Protein AF-A0A7V9JWE6-F1 (afdb_monomer_lite)

Foldseek 3Di:
DDDDFDWDWDDDPQWIWIDTPVDRQQIDIGRDPVVSVVSSVVSVPDPPD

Structure (mmCIF, N/CA/C/O backbone):
data_AF-A0A7V9JWE6-F1
#
_entry.id   AF-A0A7V9JWE6-F1
#
loop_
_atom_site.group_PDB
_atom_site.id
_a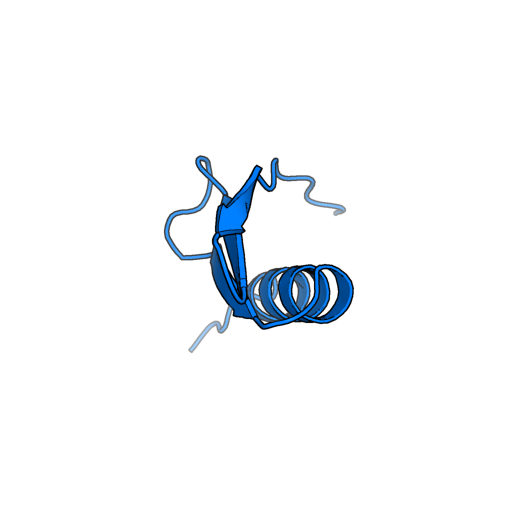tom_site.type_symbol
_atom_site.label_atom_id
_atom_site.label_alt_id
_atom_site.label_comp_id
_atom_site.label_asym_id
_atom_site.label_entity_id
_atom_site.label_seq_id
_atom_site.pdbx_PDB_ins_code
_atom_site.Cartn_x
_atom_site.Cartn_y
_atom_site.Cartn_z
_atom_site.occupancy
_atom_site.B_iso_or_equiv
_atom_site.auth_seq_id
_atom_site.auth_comp_id
_atom_site.auth_asym_id
_atom_site.auth_atom_id
_atom_site.pd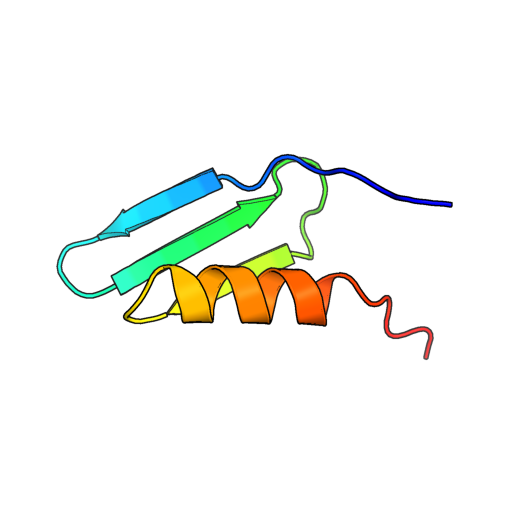bx_PDB_model_num
ATOM 1 N N . MET A 1 1 ? 11.778 11.684 -15.927 1.00 52.31 1 MET A N 1
ATOM 2 C CA . MET A 1 1 ? 10.549 11.008 -16.397 1.00 52.31 1 MET A CA 1
ATOM 3 C C . MET A 1 1 ? 9.624 10.827 -15.209 1.00 52.31 1 MET A C 1
ATOM 5 O O . MET A 1 1 ? 10.109 10.424 -14.161 1.00 52.31 1 MET A O 1
ATOM 9 N N . THR A 1 2 ? 8.339 11.153 -15.344 1.00 57.38 2 THR A N 1
ATOM 10 C CA . THR A 1 2 ? 7.349 11.003 -14.265 1.00 57.38 2 THR A CA 1
ATOM 11 C C . THR A 1 2 ? 6.455 9.815 -14.597 1.00 57.38 2 THR A C 1
ATOM 13 O O . THR A 1 2 ? 5.626 9.909 -15.500 1.00 57.38 2 THR A O 1
ATOM 16 N N . THR A 1 3 ? 6.638 8.693 -13.906 1.00 69.12 3 THR A N 1
ATOM 17 C CA . THR A 1 3 ? 5.796 7.505 -14.090 1.00 69.12 3 THR A CA 1
ATOM 18 C C . THR A 1 3 ? 4.534 7.661 -13.250 1.00 69.12 3 THR A C 1
ATOM 20 O O . THR A 1 3 ? 4.617 7.899 -12.046 1.00 69.12 3 THR A O 1
ATOM 23 N N . LYS A 1 4 ? 3.367 7.561 -13.886 1.00 76.50 4 LYS A N 1
ATOM 24 C CA . LYS A 1 4 ? 2.067 7.511 -13.208 1.00 76.50 4 LYS A CA 1
ATOM 25 C C . LYS A 1 4 ? 1.547 6.082 -13.289 1.00 76.50 4 LYS A C 1
ATOM 27 O O . LYS A 1 4 ? 1.669 5.458 -14.336 1.00 76.50 4 LYS A O 1
ATOM 32 N N . PHE A 1 5 ? 0.969 5.594 -12.204 1.00 80.25 5 PHE A N 1
ATOM 33 C CA . PHE A 1 5 ? 0.365 4.267 -12.115 1.00 80.25 5 PHE A CA 1
ATOM 34 C C . PHE A 1 5 ? -0.931 4.367 -11.314 1.00 80.25 5 PHE A C 1
ATOM 36 O O . PHE A 1 5 ? -1.068 5.236 -10.445 1.00 80.25 5 PHE A O 1
ATOM 43 N N . LEU A 1 6 ? -1.890 3.504 -11.645 1.00 83.69 6 LEU A N 1
ATOM 44 C CA . LEU A 1 6 ? -3.143 3.396 -10.915 1.00 83.69 6 LEU A CA 1
ATOM 45 C C . LEU A 1 6 ? -2.877 2.692 -9.581 1.00 83.69 6 LEU A C 1
ATOM 47 O O . LEU A 1 6 ? -2.285 1.619 -9.549 1.00 83.69 6 LEU A O 1
ATOM 51 N N . VAL A 1 7 ? -3.328 3.289 -8.481 1.00 85.69 7 VAL A N 1
ATOM 52 C CA . VAL A 1 7 ? -3.292 2.657 -7.159 1.00 85.69 7 VAL A CA 1
ATOM 53 C C . VAL A 1 7 ? -4.725 2.475 -6.695 1.00 85.69 7 VAL A C 1
ATOM 55 O O . VAL A 1 7 ? -5.459 3.452 -6.535 1.00 85.69 7 VAL A O 1
ATOM 58 N N . ILE A 1 8 ? -5.118 1.225 -6.488 1.00 88.81 8 ILE A N 1
ATOM 59 C CA . ILE A 1 8 ? -6.407 0.860 -5.908 1.00 88.81 8 ILE A CA 1
ATOM 60 C C . ILE A 1 8 ? -6.219 0.788 -4.397 1.00 88.81 8 ILE A C 1
ATOM 62 O O . ILE A 1 8 ? -5.251 0.190 -3.937 1.00 88.81 8 ILE A O 1
ATOM 66 N N . ILE A 1 9 ? -7.125 1.404 -3.632 1.00 89.56 9 ILE A N 1
ATOM 67 C CA . ILE A 1 9 ? -7.147 1.315 -2.169 1.00 89.56 9 ILE A CA 1
ATO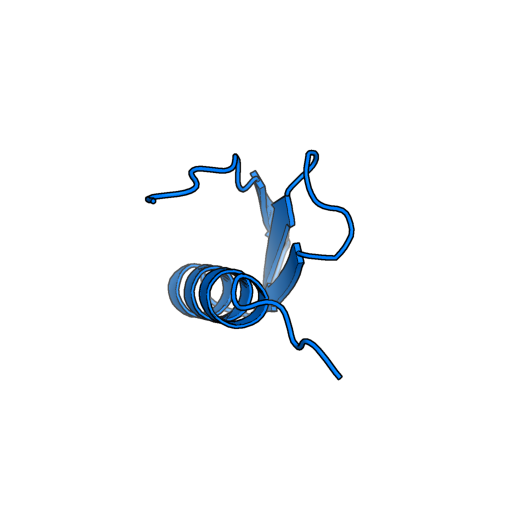M 68 C C . ILE A 1 9 ? -8.458 0.672 -1.739 1.00 89.56 9 ILE A C 1
ATOM 70 O O . ILE A 1 9 ? -9.534 1.230 -1.942 1.00 89.56 9 ILE A O 1
ATOM 74 N N . GLU A 1 10 ? -8.353 -0.476 -1.090 1.00 91.38 10 GLU A N 1
ATOM 75 C CA . GLU A 1 10 ? -9.472 -1.207 -0.519 1.00 91.38 10 GLU A CA 1
ATOM 76 C C . GLU A 1 10 ? -9.511 -0.982 0.989 1.00 91.38 10 GLU A C 1
ATOM 78 O O . GLU A 1 10 ? -8.522 -1.178 1.701 1.00 91.38 10 GLU A O 1
ATOM 83 N N . LYS A 1 11 ? -10.670 -0.556 1.492 1.00 89.44 11 LYS A N 1
ATOM 84 C CA . LYS A 1 11 ? -10.910 -0.422 2.926 1.00 89.44 11 LYS A CA 1
ATOM 85 C C . LYS A 1 11 ? -11.412 -1.748 3.489 1.00 89.44 11 LYS A C 1
ATOM 87 O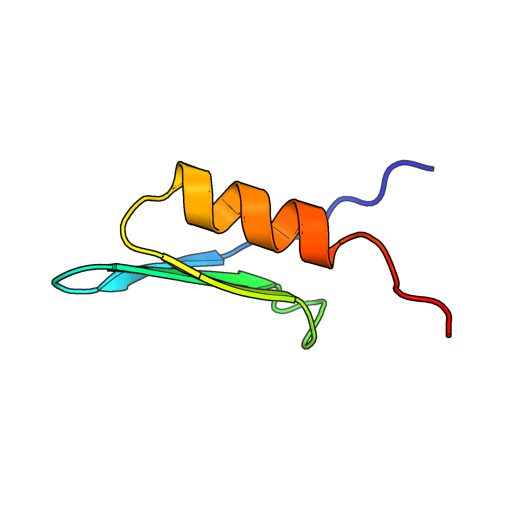 O . LYS A 1 11 ? -12.425 -2.268 3.034 1.00 89.44 11 LYS A O 1
ATOM 92 N N . SER A 1 12 ? -10.740 -2.243 4.520 1.00 87.88 12 SER A N 1
ATOM 93 C CA . SER A 1 12 ? -11.215 -3.348 5.354 1.00 87.88 12 SER A CA 1
ATOM 94 C C . SER A 1 12 ? -11.648 -2.825 6.728 1.00 87.88 12 SER A C 1
ATOM 96 O O . SER A 1 12 ? -11.516 -1.634 7.022 1.00 87.88 12 SER A O 1
ATOM 98 N N . ASN A 1 13 ? -12.148 -3.710 7.596 1.00 87.06 13 ASN A N 1
ATOM 99 C CA . ASN A 1 13 ? -12.709 -3.337 8.901 1.00 87.06 13 ASN A CA 1
ATOM 100 C C . ASN A 1 13 ? -11.759 -2.466 9.744 1.00 87.06 13 ASN A C 1
ATOM 102 O O . ASN A 1 13 ? -12.217 -1.527 10.387 1.00 87.06 13 ASN A O 1
ATOM 106 N N . ASN A 1 14 ? -10.448 -2.743 9.716 1.00 89.25 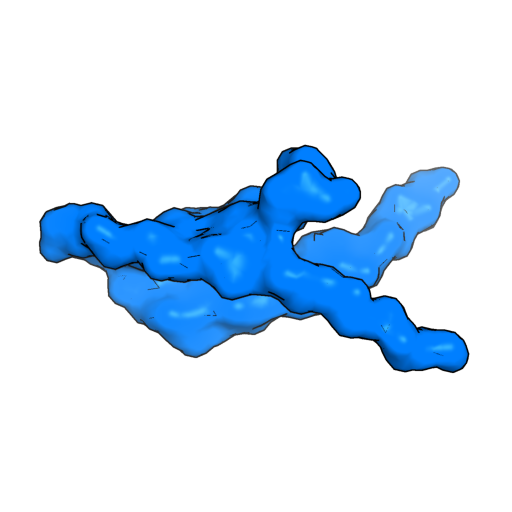14 ASN A N 1
ATOM 107 C CA . ASN A 1 14 ? -9.458 -2.080 10.579 1.00 89.25 14 ASN A CA 1
ATOM 108 C C . ASN A 1 14 ? -8.239 -1.497 9.838 1.00 89.25 14 ASN A C 1
ATOM 110 O O . ASN A 1 14 ? -7.334 -0.952 10.478 1.00 89.25 14 ASN A O 1
ATOM 114 N N . ASN A 1 15 ? -8.155 -1.646 8.516 1.00 89.75 15 ASN A N 1
ATOM 115 C CA . ASN A 1 15 ? -7.005 -1.207 7.728 1.00 89.75 15 ASN A CA 1
ATOM 116 C C . ASN A 1 15 ? -7.394 -0.879 6.278 1.00 89.75 15 ASN A C 1
ATOM 118 O O . ASN A 1 15 ? -8.552 -0.988 5.878 1.00 89.75 15 ASN A O 1
ATOM 122 N N . HIS A 1 16 ? -6.401 -0.434 5.521 1.00 88.69 16 HIS A N 1
ATOM 123 C CA . HIS A 1 16 ? -6.477 -0.147 4.102 1.00 88.69 16 HIS A CA 1
ATOM 124 C C . HIS A 1 16 ? -5.377 -0.942 3.408 1.00 88.69 16 HIS A C 1
ATOM 126 O O . HIS A 1 16 ? -4.224 -0.918 3.848 1.00 88.69 16 HIS A O 1
ATOM 132 N N . SER A 1 17 ? -5.739 -1.632 2.337 1.00 86.31 17 SER A N 1
ATOM 133 C CA . SER A 1 17 ? -4.802 -2.312 1.449 1.00 86.31 17 SER A CA 1
ATOM 134 C C . SER A 1 17 ? -4.713 -1.508 0.167 1.00 86.31 17 SER A C 1
ATOM 136 O O . SER A 1 17 ? -5.742 -1.166 -0.404 1.00 86.31 17 SER A O 1
ATOM 138 N N . ALA A 1 18 ? -3.506 -1.187 -0.279 1.00 88.25 18 ALA A N 1
ATOM 139 C CA . ALA A 1 18 ? -3.283 -0.574 -1.575 1.00 88.25 18 ALA A CA 1
ATOM 140 C C . ALA A 1 18 ? -2.467 -1.489 -2.469 1.00 88.25 18 ALA A C 1
ATOM 142 O O . ALA A 1 18 ? -1.525 -2.128 -1.998 1.00 88.25 18 ALA A O 1
ATOM 143 N N . TYR A 1 19 ? -2.802 -1.503 -3.754 1.00 86.00 19 TYR A N 1
ATOM 144 C CA . TYR A 1 19 ? -2.019 -2.191 -4.769 1.00 86.00 19 TYR A CA 1
ATOM 145 C C . TYR A 1 19 ? -2.112 -1.503 -6.133 1.00 86.00 19 TYR A C 1
ATOM 147 O O . TYR A 1 19 ? -3.059 -0.763 -6.406 1.00 86.00 19 TYR A O 1
ATOM 155 N N . SER A 1 20 ? -1.123 -1.752 -6.990 1.00 85.75 20 SER A N 1
ATOM 156 C CA . SER A 1 20 ? -1.167 -1.391 -8.410 1.00 85.75 20 SER A CA 1
ATOM 157 C C . SER A 1 20 ? -1.452 -2.636 -9.258 1.00 85.75 20 SER A C 1
ATOM 159 O O . SER A 1 20 ? -0.652 -3.572 -9.219 1.00 85.75 20 SER A O 1
ATOM 161 N N . PRO A 1 21 ? -2.539 -2.677 -10.050 1.00 83.62 21 PRO A N 1
ATOM 162 C CA . PRO A 1 21 ? -2.791 -3.781 -10.983 1.00 83.62 21 PRO A CA 1
ATOM 163 C C . PRO A 1 21 ? -1.697 -3.909 -12.047 1.00 83.62 21 PRO A C 1
ATOM 165 O O . PRO A 1 21 ? -1.387 -5.007 -12.499 1.00 83.62 21 PRO A O 1
ATOM 168 N N . ASP A 1 22 ? -1.101 -2.775 -12.418 1.00 81.38 22 ASP A N 1
ATOM 169 C CA . ASP A 1 22 ? -0.082 -2.687 -13.463 1.00 81.38 22 ASP A CA 1
ATOM 170 C C . ASP A 1 22 ? 1.312 -3.082 -12.950 1.00 81.38 22 ASP A C 1
ATOM 172 O O . ASP A 1 22 ? 2.218 -3.356 -13.737 1.00 81.38 22 ASP A O 1
ATOM 176 N N . VAL A 1 23 ? 1.512 -3.091 -11.624 1.00 78.12 23 VAL A N 1
ATOM 177 C CA . VAL A 1 23 ? 2.805 -3.365 -10.988 1.00 78.12 23 VAL A CA 1
ATOM 178 C C . VAL A 1 23 ? 2.609 -4.274 -9.777 1.00 78.12 23 VAL A C 1
ATOM 180 O O . VAL A 1 23 ? 2.386 -3.814 -8.659 1.00 78.12 23 VAL A O 1
ATOM 183 N N . LEU A 1 24 ? 2.769 -5.581 -10.004 1.00 69.94 24 LEU A N 1
ATOM 184 C CA . LEU A 1 24 ? 2.607 -6.642 -8.996 1.00 69.94 24 LEU A CA 1
ATOM 185 C C . LEU A 1 24 ? 3.457 -6.448 -7.729 1.00 69.94 24 LEU A C 1
ATOM 187 O O . LEU A 1 24 ? 3.084 -6.934 -6.666 1.00 69.94 24 LEU A O 1
ATOM 191 N N . SER A 1 25 ? 4.594 -5.749 -7.817 1.00 70.94 25 SER A N 1
ATOM 192 C CA . SER A 1 25 ? 5.471 -5.492 -6.668 1.00 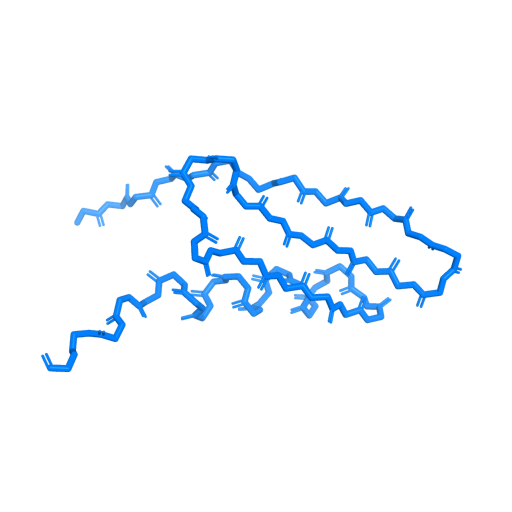70.94 25 SER A CA 1
ATOM 193 C C . SER A 1 25 ? 4.981 -4.366 -5.753 1.00 70.94 25 SER A C 1
ATOM 195 O O . SER A 1 25 ? 5.538 -4.188 -4.669 1.00 70.94 25 SER A O 1
ATOM 197 N N . TYR A 1 26 ? 3.966 -3.594 -6.152 1.00 78.62 26 TYR A N 1
ATOM 198 C CA . TYR A 1 26 ? 3.471 -2.465 -5.365 1.00 78.62 26 TYR A CA 1
ATOM 199 C C . TYR A 1 26 ? 2.192 -2.863 -4.652 1.00 78.62 26 TYR A C 1
ATOM 201 O O . TYR A 1 26 ? 1.097 -2.595 -5.136 1.00 78.62 26 TYR A O 1
ATOM 209 N N . ALA A 1 27 ? 2.355 -3.484 -3.485 1.00 82.31 27 ALA A N 1
ATOM 210 C CA . ALA A 1 27 ? 1.281 -3.778 -2.550 1.00 82.31 27 ALA A CA 1
ATOM 211 C C . ALA A 1 27 ? 1.691 -3.356 -1.130 1.00 82.31 27 ALA A C 1
ATOM 213 O O . ALA A 1 27 ? 2.823 -3.591 -0.707 1.00 82.31 27 ALA A O 1
ATOM 214 N N . ALA A 1 28 ? 0.782 -2.722 -0.389 1.00 85.94 28 ALA A N 1
ATOM 215 C CA . ALA A 1 28 ? 1.013 -2.291 0.988 1.00 85.94 28 ALA A CA 1
ATOM 216 C C . ALA A 1 28 ? -0.286 -2.308 1.800 1.00 85.94 28 ALA A C 1
ATOM 218 O O . ALA A 1 28 ? -1.357 -2.026 1.271 1.00 85.94 28 ALA A O 1
ATOM 219 N N . THR A 1 29 ? -0.191 -2.556 3.107 1.00 86.50 29 THR A N 1
ATOM 220 C CA . THR A 1 29 ? -1.348 -2.537 4.013 1.00 86.50 29 THR A CA 1
ATOM 221 C C . THR A 1 29 ? -1.038 -1.721 5.259 1.00 86.50 29 THR A C 1
ATOM 223 O O . THR A 1 29 ? -0.074 -2.011 5.965 1.00 86.50 29 THR A O 1
ATOM 226 N N . TRP A 1 30 ? -1.880 -0.731 5.571 1.00 89.81 30 TRP A N 1
ATOM 227 C CA . TRP A 1 30 ? -1.723 0.117 6.757 1.00 89.81 30 TRP A CA 1
ATOM 228 C C . TRP A 1 30 ? -3.053 0.549 7.371 1.00 89.81 30 TRP A C 1
ATOM 230 O O . TRP A 1 30 ? -4.111 0.488 6.758 1.00 89.81 30 TRP A O 1
ATOM 240 N N . LYS A 1 31 ? -3.011 1.034 8.617 1.00 88.44 31 LYS A N 1
ATOM 241 C CA . LYS A 1 31 ? -4.210 1.519 9.325 1.00 88.44 31 LYS A CA 1
ATOM 242 C C . LYS A 1 31 ? -4.809 2.788 8.706 1.00 88.44 31 LYS A C 1
ATOM 244 O O . LYS A 1 31 ? -6.011 3.000 8.820 1.00 88.44 31 LYS A O 1
ATOM 249 N N . THR A 1 32 ? -4.005 3.614 8.033 1.00 88.62 32 THR A N 1
ATOM 250 C CA . THR A 1 32 ? -4.445 4.885 7.434 1.00 88.62 32 THR A CA 1
ATOM 251 C C . THR A 1 32 ? -4.087 4.966 5.954 1.00 88.62 32 THR A C 1
ATOM 253 O O . THR A 1 32 ? -3.071 4.421 5.517 1.00 88.62 32 THR A O 1
ATOM 256 N N . VAL A 1 33 ? -4.908 5.684 5.185 1.00 83.19 33 VAL A N 1
ATOM 257 C CA . VAL A 1 33 ? -4.711 5.896 3.741 1.00 83.19 33 VAL A CA 1
ATOM 258 C C . VAL A 1 33 ? -3.365 6.564 3.450 1.00 83.19 33 VAL A C 1
ATOM 260 O O . VAL A 1 33 ? -2.638 6.110 2.574 1.00 83.19 33 VAL A O 1
ATOM 263 N N . GLU A 1 34 ? -2.984 7.581 4.225 1.00 86.75 34 GLU A N 1
ATOM 264 C CA . GLU A 1 34 ? -1.726 8.321 4.037 1.00 86.75 34 GLU A CA 1
ATOM 265 C C . GLU A 1 34 ? -0.494 7.424 4.170 1.00 86.75 34 GLU A C 1
ATOM 267 O O . GLU A 1 34 ? 0.390 7.469 3.318 1.00 86.75 34 GLU A O 1
ATOM 272 N N . LYS A 1 35 ? -0.454 6.558 5.194 1.00 84.69 35 LYS A N 1
ATOM 273 C CA . LYS A 1 35 ? 0.639 5.585 5.353 1.00 84.69 35 LYS A CA 1
ATOM 274 C C . LYS A 1 35 ? 0.647 4.561 4.226 1.00 84.69 35 LYS A C 1
ATOM 276 O O . LYS A 1 35 ? 1.711 4.189 3.744 1.00 84.69 35 LYS A O 1
ATOM 281 N N . THR A 1 36 ? -0.538 4.153 3.780 1.00 83.75 36 THR A N 1
ATOM 282 C CA . THR A 1 36 ? -0.677 3.221 2.660 1.00 83.75 36 THR A CA 1
ATOM 283 C C . THR A 1 36 ? -0.092 3.804 1.373 1.00 83.75 36 THR A C 1
ATOM 285 O O . THR A 1 36 ? 0.729 3.160 0.722 1.00 83.75 36 THR A O 1
ATOM 288 N N . LEU A 1 37 ? -0.420 5.056 1.057 1.00 83.00 37 LEU A N 1
ATOM 289 C CA . LEU A 1 37 ? 0.119 5.770 -0.100 1.00 83.00 37 LEU A CA 1
ATOM 290 C C . LEU A 1 37 ? 1.620 6.062 0.023 1.00 83.00 37 LEU A C 1
ATOM 292 O O . LEU A 1 37 ? 2.344 5.923 -0.963 1.00 83.00 37 LEU A O 1
ATOM 296 N N . ALA A 1 38 ? 2.100 6.437 1.213 1.00 85.25 38 ALA A N 1
ATOM 297 C CA . ALA A 1 38 ? 3.523 6.669 1.455 1.00 85.25 38 ALA A CA 1
ATOM 298 C C . ALA A 1 38 ? 4.353 5.406 1.176 1.00 85.25 38 ALA A C 1
ATOM 300 O O . ALA A 1 38 ? 5.336 5.477 0.443 1.00 85.25 38 ALA A O 1
ATOM 301 N N . SER A 1 39 ? 3.908 4.239 1.655 1.00 83.19 39 SER A N 1
ATOM 302 C CA . SER A 1 39 ? 4.604 2.973 1.400 1.00 83.19 39 SER A CA 1
ATOM 303 C C . SER A 1 39 ? 4.569 2.537 -0.062 1.00 83.19 39 SER A C 1
ATOM 305 O O . SER A 1 39 ? 5.580 2.052 -0.558 1.00 83.19 39 SER A O 1
ATOM 307 N N . ILE A 1 40 ? 3.460 2.743 -0.782 1.00 81.38 40 ILE A N 1
ATOM 308 C CA . ILE A 1 40 ? 3.427 2.488 -2.233 1.00 81.38 40 ILE A CA 1
ATOM 309 C C . ILE A 1 40 ? 4.412 3.410 -2.963 1.00 81.38 40 ILE A C 1
ATOM 311 O O . ILE A 1 40 ? 5.122 2.965 -3.863 1.00 81.38 40 ILE A O 1
ATOM 315 N N . LYS A 1 41 ? 4.509 4.682 -2.560 1.00 80.00 41 LYS A N 1
ATOM 316 C CA . LYS A 1 41 ? 5.460 5.642 -3.139 1.00 80.00 41 LYS A CA 1
ATOM 317 C C . LYS A 1 41 ? 6.920 5.274 -2.850 1.00 80.00 41 LYS A C 1
ATOM 319 O O . LYS A 1 41 ? 7.763 5.460 -3.721 1.00 80.00 41 LYS A O 1
ATOM 324 N N . GLU A 1 42 ? 7.221 4.736 -1.671 1.00 77.38 42 GLU A N 1
ATOM 325 C CA . GLU A 1 42 ? 8.554 4.212 -1.340 1.00 77.38 42 GLU A CA 1
ATOM 326 C C . GLU A 1 42 ? 8.876 2.935 -2.121 1.00 77.38 42 GLU A C 1
ATOM 328 O O . GLU A 1 42 ? 9.962 2.824 -2.687 1.00 77.38 42 GLU A O 1
ATOM 333 N N . ALA A 1 43 ? 7.913 2.013 -2.234 1.00 70.75 43 ALA A N 1
ATOM 334 C CA . ALA A 1 43 ? 8.037 0.823 -3.076 1.00 70.75 43 ALA A CA 1
ATOM 335 C C . ALA A 1 43 ? 8.232 1.190 -4.556 1.00 70.75 43 ALA A C 1
ATOM 337 O O . ALA A 1 43 ? 8.873 0.447 -5.295 1.00 70.75 43 ALA A O 1
ATOM 338 N N . SER A 1 44 ? 7.747 2.373 -4.959 1.00 63.22 44 SER A N 1
ATOM 339 C CA . SER A 1 44 ? 7.888 2.912 -6.311 1.00 63.22 44 SER A CA 1
ATOM 340 C C . SER A 1 44 ? 9.308 3.281 -6.727 1.00 63.22 44 SER A C 1
ATOM 342 O O . SER A 1 44 ? 9.554 3.556 -7.905 1.00 63.22 44 SER A O 1
ATOM 344 N N . VAL A 1 45 ? 10.254 3.256 -5.789 1.00 54.53 45 VAL A N 1
ATOM 345 C CA . VAL A 1 45 ? 11.676 3.344 -6.090 1.00 54.53 45 VAL A CA 1
ATOM 346 C C . VAL A 1 45 ? 12.202 1.924 -6.240 1.00 54.53 45 VAL A C 1
ATOM 348 O O . VAL A 1 45 ? 12.439 1.218 -5.264 1.00 54.53 45 VAL A O 1
ATOM 351 N N . VAL A 1 46 ? 12.371 1.513 -7.495 1.00 43.28 46 VAL A N 1
ATOM 352 C CA . VAL A 1 46 ? 13.119 0.324 -7.904 1.00 43.28 46 VAL A CA 1
ATOM 353 C C . VAL A 1 46 ? 14.355 0.159 -7.007 1.00 43.28 46 VAL A C 1
ATOM 355 O O . VAL A 1 46 ? 15.308 0.931 -7.113 1.00 43.28 46 VAL A O 1
ATOM 358 N N . LYS A 1 47 ? 14.368 -0.855 -6.132 1.00 35.72 47 LYS A N 1
ATOM 359 C CA . LYS A 1 47 ? 15.628 -1.402 -5.621 1.00 35.72 47 LYS A CA 1
ATOM 360 C C . LYS A 1 47 ? 16.272 -2.150 -6.782 1.00 35.72 47 LYS A C 1
ATOM 362 O O . LYS A 1 47 ? 15.991 -3.325 -6.999 1.00 35.72 47 LYS A O 1
ATOM 367 N N . ILE A 1 48 ? 17.086 -1.434 -7.551 1.00 28.03 48 ILE A N 1
ATOM 368 C CA . ILE A 1 48 ? 18.122 -2.059 -8.367 1.00 28.03 48 ILE A CA 1
ATOM 369 C C . ILE A 1 48 ? 19.154 -2.553 -7.351 1.00 28.03 48 ILE A C 1
ATOM 371 O O . ILE A 1 48 ? 19.849 -1.749 -6.729 1.00 28.03 48 ILE A O 1
ATOM 375 N N . ILE A 1 49 ? 19.118 -3.857 -7.088 1.00 36.50 49 ILE A N 1
ATOM 376 C CA . ILE A 1 49 ? 20.260 -4.602 -6.549 1.00 36.50 49 ILE A CA 1
ATOM 377 C C . ILE A 1 49 ? 21.359 -4.665 -7.603 1.00 36.50 49 ILE A C 1
ATOM 379 O O . ILE A 1 49 ? 21.006 -4.775 -8.799 1.00 36.50 49 ILE A O 1
#

pLDDT: mean 77.51, std 15.44, range [28.03, 91.38]

Secondary structure (DSSP, 8-state):
-------EEEE-SS-EEEEETTEEEEEEEESSHHHHHHHHHHHTS----

Sequence (49 aa):
MTTKFLVIIEKSNNNHSAYSPDVLSYAATWKTVEKTLASIKEASVVKII

Radius of gyration: 11.05 Å; chains: 1; bounding box: 33×18×27 Å